Protein AF-A0A1G8QZU1-F1 (afdb_monomer_lite)

Structure (mmCIF, N/CA/C/O backbone):
data_AF-A0A1G8QZU1-F1
#
_entry.id   AF-A0A1G8QZU1-F1
#
loop_
_atom_site.group_PDB
_atom_site.id
_atom_site.type_symbol
_atom_site.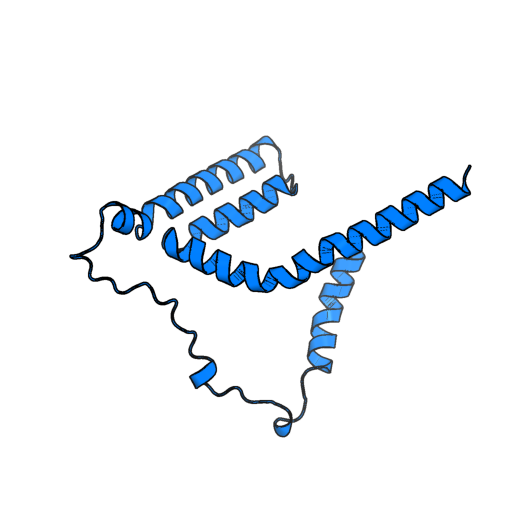label_atom_id
_atom_site.label_alt_id
_atom_site.label_comp_id
_atom_site.label_asym_id
_atom_site.label_entity_id
_atom_site.label_seq_id
_atom_site.pdbx_PDB_ins_code
_atom_site.Cartn_x
_atom_site.Cartn_y
_atom_site.Cartn_z
_atom_site.occupancy
_atom_site.B_iso_or_equiv
_atom_site.auth_seq_id
_atom_site.auth_comp_id
_atom_site.auth_asym_id
_atom_site.auth_atom_id
_atom_site.pdbx_PDB_model_num
ATOM 1 N N . MET A 1 1 ? 12.465 -16.310 -17.420 1.00 59.06 1 MET A N 1
ATOM 2 C CA . MET A 1 1 ? 12.220 -17.724 -17.061 1.00 59.06 1 MET A CA 1
ATOM 3 C C . MET A 1 1 ? 11.811 -17.853 -15.586 1.00 59.06 1 MET A C 1
ATOM 5 O O . MET A 1 1 ? 12.474 -18.550 -14.844 1.00 59.06 1 MET A O 1
ATOM 9 N N . ASN A 1 2 ? 10.710 -17.202 -15.175 1.00 79.62 2 ASN A N 1
ATOM 10 C CA . ASN A 1 2 ? 10.108 -17.331 -13.827 1.00 79.62 2 ASN A CA 1
ATOM 11 C C . ASN A 1 2 ? 8.608 -17.688 -13.891 1.00 79.62 2 ASN A C 1
ATOM 13 O O . ASN A 1 2 ? 8.033 -18.160 -12.918 1.00 79.62 2 ASN A O 1
ATOM 17 N N . ILE A 1 3 ? 7.980 -17.509 -15.059 1.00 90.69 3 ILE A N 1
ATOM 18 C CA . ILE A 1 3 ? 6.552 -17.769 -15.293 1.00 90.69 3 ILE A CA 1
ATOM 19 C C . ILE A 1 3 ? 6.203 -19.248 -15.118 1.00 90.69 3 ILE A C 1
ATOM 21 O O . ILE A 1 3 ? 5.158 -19.554 -14.561 1.00 90.69 3 ILE A O 1
ATOM 25 N N . LEU A 1 4 ? 7.095 -20.167 -15.508 1.00 93.19 4 LEU A N 1
ATOM 26 C CA . LEU A 1 4 ? 6.883 -21.600 -15.292 1.00 93.19 4 LEU A CA 1
ATOM 27 C C . LEU A 1 4 ? 6.707 -21.921 -13.801 1.00 93.19 4 LEU A C 1
ATOM 29 O O . LEU A 1 4 ? 5.802 -22.661 -13.437 1.00 93.19 4 LEU A O 1
ATOM 33 N N . LEU A 1 5 ? 7.528 -21.317 -12.937 1.00 90.00 5 LEU A N 1
ATOM 34 C CA . LEU A 1 5 ? 7.459 -21.518 -11.491 1.00 90.00 5 LEU A CA 1
ATOM 35 C C . LEU A 1 5 ? 6.157 -20.943 -10.917 1.00 90.00 5 LEU A C 1
ATOM 37 O O . LEU A 1 5 ? 5.495 -21.608 -10.124 1.00 90.00 5 LEU A O 1
ATOM 41 N N . VAL A 1 6 ? 5.745 -19.758 -11.382 1.00 91.50 6 VAL A N 1
ATOM 42 C CA . VAL A 1 6 ? 4.456 -19.152 -11.010 1.00 91.50 6 VAL A CA 1
ATOM 43 C C . VAL A 1 6 ? 3.290 -20.058 -11.405 1.00 91.50 6 VAL A C 1
ATOM 45 O O . VAL A 1 6 ? 2.427 -20.321 -10.575 1.00 91.50 6 VAL A O 1
ATOM 48 N N . VAL A 1 7 ? 3.278 -20.581 -12.634 1.00 94.56 7 VAL A N 1
ATOM 49 C CA . VAL A 1 7 ? 2.214 -21.470 -13.128 1.00 94.56 7 VAL A CA 1
ATOM 50 C C . VAL A 1 7 ? 2.176 -22.778 -12.340 1.00 94.56 7 VAL A C 1
ATOM 52 O O . VAL A 1 7 ? 1.101 -23.227 -11.950 1.00 94.56 7 VAL A O 1
ATOM 55 N N . VAL A 1 8 ? 3.337 -23.371 -12.051 1.00 94.94 8 VAL A N 1
ATOM 56 C CA . VAL A 1 8 ? 3.428 -24.592 -11.242 1.00 94.94 8 VAL A CA 1
ATOM 57 C C . VAL A 1 8 ? 2.863 -24.357 -9.843 1.00 94.94 8 VAL A C 1
ATOM 59 O O . VAL A 1 8 ? 2.026 -25.141 -9.401 1.00 94.94 8 VAL A O 1
ATOM 62 N N . ILE A 1 9 ? 3.253 -23.279 -9.155 1.00 92.81 9 ILE A N 1
ATOM 63 C CA . ILE A 1 9 ? 2.703 -22.950 -7.830 1.00 92.81 9 ILE A CA 1
ATOM 64 C C . ILE A 1 9 ? 1.200 -22.683 -7.922 1.00 92.81 9 ILE A C 1
ATOM 66 O O . ILE A 1 9 ? 0.440 -23.242 -7.140 1.00 92.81 9 ILE A O 1
ATOM 70 N N . PHE A 1 10 ? 0.758 -21.886 -8.893 1.00 94.88 10 PHE A N 1
ATOM 71 C CA . PHE A 1 10 ? -0.650 -21.530 -9.060 1.00 94.88 10 PHE A CA 1
ATOM 72 C C . PHE A 1 10 ? -1.545 -22.761 -9.243 1.00 94.88 10 PHE A C 1
ATOM 74 O O . PHE A 1 10 ? -2.621 -22.837 -8.657 1.00 94.88 10 PHE A O 1
ATOM 81 N N . ILE A 1 11 ? -1.080 -23.749 -10.013 1.00 94.19 11 ILE A N 1
ATOM 82 C CA . ILE A 1 11 ? -1.810 -25.000 -10.217 1.00 94.19 11 ILE A CA 1
ATOM 83 C C . ILE A 1 11 ? -1.709 -25.895 -8.981 1.00 94.19 11 ILE A C 1
ATOM 85 O O . ILE A 1 11 ? -2.721 -26.431 -8.557 1.00 94.19 11 ILE A O 1
ATOM 89 N N . THR A 1 12 ? -0.526 -26.075 -8.389 1.00 93.69 12 THR A N 1
ATOM 90 C CA . THR A 1 12 ? -0.306 -27.069 -7.317 1.00 93.69 12 THR A CA 1
ATOM 91 C C . THR A 1 12 ? -0.840 -26.644 -5.950 1.00 93.69 12 THR A C 1
ATOM 93 O O . THR A 1 12 ? -1.364 -27.484 -5.214 1.00 93.69 12 THR A O 1
ATOM 96 N N . LEU A 1 13 ? -0.760 -25.357 -5.612 1.00 93.31 13 LEU A N 1
ATOM 97 C CA . LEU A 1 13 ? -1.169 -24.807 -4.320 1.00 93.31 13 LEU A CA 1
ATOM 98 C C . LEU A 1 13 ? -2.619 -25.154 -3.920 1.00 93.31 13 LEU A C 1
ATOM 100 O O . LEU A 1 13 ? -2.797 -25.647 -2.803 1.00 93.31 13 LEU A O 1
ATOM 104 N N . PRO A 1 14 ? -3.652 -24.996 -4.778 1.00 91.56 14 PRO A N 1
ATOM 105 C CA . PRO A 1 14 ? -5.020 -25.362 -4.406 1.00 91.56 14 PRO A CA 1
ATOM 106 C C . PRO A 1 14 ? -5.182 -26.865 -4.133 1.00 91.56 14 PRO A C 1
ATOM 108 O O . PRO A 1 14 ? -5.928 -27.246 -3.229 1.00 91.56 14 PRO A O 1
ATOM 111 N N . PHE A 1 15 ? -4.466 -27.738 -4.854 1.00 92.62 15 PHE A N 1
ATOM 112 C CA . PHE A 1 15 ? -4.515 -29.180 -4.589 1.00 92.62 15 PHE A CA 1
ATOM 113 C C . PHE A 1 15 ? -3.855 -29.531 -3.258 1.00 92.62 15 PHE A C 1
ATOM 115 O O . PHE A 1 15 ? -4.405 -30.327 -2.500 1.00 92.62 15 PHE A O 1
ATOM 122 N N . ILE A 1 16 ? -2.720 -28.907 -2.939 1.00 89.88 16 ILE A N 1
ATOM 123 C CA . ILE A 1 16 ? -2.042 -29.096 -1.652 1.00 89.88 16 ILE A CA 1
ATOM 124 C C . ILE A 1 16 ? -2.931 -28.596 -0.505 1.00 89.88 16 ILE A C 1
ATOM 126 O O . ILE A 1 16 ? -3.149 -29.332 0.455 1.00 89.88 16 ILE A O 1
ATOM 130 N N . MET A 1 17 ? -3.527 -27.404 -0.625 1.00 87.06 17 MET A N 1
ATOM 131 C CA . MET A 1 17 ? -4.488 -26.882 0.359 1.00 87.06 17 MET A CA 1
ATOM 132 C C . MET A 1 17 ? -5.679 -27.828 0.555 1.00 87.06 17 MET A C 1
ATOM 134 O O . MET A 1 17 ? -6.088 -28.077 1.688 1.00 87.06 17 MET A O 1
ATOM 138 N N . LYS A 1 18 ? -6.195 -28.431 -0.523 1.00 85.44 18 LYS A N 1
ATOM 139 C CA . LYS A 1 18 ? -7.258 -29.444 -0.446 1.00 85.44 18 LYS A CA 1
ATOM 140 C C . LYS A 1 18 ? -6.809 -30.730 0.257 1.00 85.44 18 LYS A C 1
ATOM 142 O O . LYS A 1 18 ? -7.619 -31.350 0.940 1.00 85.44 18 LYS A O 1
ATOM 147 N N . LEU A 1 19 ? -5.555 -31.148 0.089 1.00 86.69 19 LEU A N 1
ATOM 148 C CA . LEU A 1 19 ? -5.004 -32.328 0.767 1.00 86.69 19 LEU A CA 1
ATOM 149 C C . LEU A 1 19 ? -4.784 -32.086 2.266 1.00 86.69 19 LEU A C 1
ATOM 151 O O . LEU A 1 19 ? -4.998 -33.006 3.053 1.00 86.69 19 LEU A O 1
ATOM 155 N N . ILE A 1 20 ? -4.397 -30.865 2.648 1.00 84.25 20 ILE A N 1
ATOM 156 C CA . ILE A 1 20 ? -4.199 -30.450 4.046 1.00 84.25 20 ILE A CA 1
ATOM 157 C C . ILE A 1 20 ? -5.542 -30.206 4.755 1.00 84.25 20 ILE A C 1
ATOM 159 O O . ILE A 1 20 ? -5.624 -30.352 5.973 1.00 84.25 20 ILE A O 1
ATOM 163 N N . HIS A 1 21 ? -6.613 -29.881 4.019 1.00 80.12 21 HIS A N 1
ATOM 164 C CA . HIS A 1 21 ? -7.934 -29.658 4.603 1.00 80.12 21 HIS A CA 1
ATOM 165 C C . HIS A 1 21 ? -8.439 -30.912 5.357 1.00 80.12 21 HIS A C 1
ATOM 167 O O . HIS A 1 21 ? -8.638 -31.966 4.736 1.00 80.12 21 HIS A O 1
ATOM 173 N N . PRO A 1 22 ? -8.723 -30.819 6.673 1.00 75.56 22 PRO A N 1
ATOM 174 C CA . PRO A 1 22 ? -9.181 -31.953 7.469 1.00 75.56 22 PRO A CA 1
ATOM 175 C C . PRO A 1 22 ? -10.471 -32.552 6.896 1.00 75.56 22 PRO A C 1
ATOM 177 O O . PRO A 1 22 ? -11.498 -31.881 6.769 1.00 75.56 22 PRO A O 1
ATOM 180 N N . LYS A 1 23 ? -10.431 -33.837 6.523 1.00 70.81 23 LYS A N 1
ATOM 181 C CA . LYS A 1 23 ? -11.578 -34.529 5.903 1.00 70.81 23 LYS A CA 1
ATOM 182 C C . LYS A 1 23 ? -12.699 -34.820 6.903 1.00 70.81 23 LYS A C 1
ATOM 184 O O . LYS A 1 23 ? -13.857 -34.931 6.507 1.00 70.81 23 LYS A O 1
ATOM 189 N N . LYS A 1 24 ? -12.372 -34.934 8.194 1.00 73.00 24 LYS A N 1
ATOM 190 C CA . LYS A 1 24 ? -13.328 -35.267 9.255 1.00 73.00 24 LYS A CA 1
ATOM 191 C C . LYS A 1 24 ? -13.839 -33.998 9.949 1.00 73.00 24 LYS A C 1
ATOM 193 O O . LYS A 1 24 ? -13.020 -33.160 10.320 1.00 73.00 24 LYS A O 1
ATOM 198 N N . PRO A 1 25 ? -15.161 -33.847 10.150 1.00 63.25 25 PRO A N 1
ATOM 199 C CA . PRO A 1 25 ? -15.730 -32.700 10.859 1.00 63.25 25 PRO A CA 1
ATOM 200 C C . PRO A 1 25 ? -15.216 -32.560 12.298 1.00 63.25 25 PRO A C 1
ATOM 202 O O . PRO A 1 25 ? -15.054 -31.444 12.764 1.00 63.25 25 PRO A O 1
ATOM 205 N N . GLU A 1 26 ? -14.865 -33.666 12.954 1.00 65.00 26 GLU A N 1
ATOM 206 C CA . GLU A 1 26 ? -14.320 -33.706 14.324 1.00 65.00 26 GLU A CA 1
ATOM 207 C C . GLU A 1 26 ? -12.925 -33.074 14.463 1.00 65.00 26 GLU A C 1
ATOM 209 O O . GLU A 1 26 ? -12.525 -32.674 15.549 1.00 65.00 26 GLU A O 1
ATOM 214 N N . GLN A 1 27 ? -12.174 -32.972 13.361 1.00 62.16 27 GLN A N 1
ATOM 215 C CA . GLN A 1 27 ? -10.863 -32.313 13.315 1.00 62.16 27 GLN A CA 1
ATOM 216 C C . GLN A 1 27 ? -10.972 -30.840 12.905 1.00 62.16 27 GLN A C 1
ATOM 218 O O . GLN A 1 27 ? -9.962 -30.142 12.816 1.00 62.16 27 GLN A O 1
ATOM 223 N N . ARG A 1 28 ? -12.189 -30.364 12.612 1.00 64.81 28 ARG A N 1
ATOM 224 C CA . ARG A 1 28 ? -12.435 -28.953 12.339 1.00 64.81 28 ARG A CA 1
ATOM 225 C C . ARG A 1 28 ? -12.647 -28.266 13.677 1.00 64.81 28 ARG A C 1
ATOM 227 O O . ARG A 1 28 ? -13.681 -28.442 14.313 1.00 64.81 28 ARG A O 1
ATOM 234 N N . ILE A 1 29 ? -11.666 -27.470 14.083 1.00 68.56 29 ILE A N 1
ATOM 235 C CA . ILE A 1 29 ? -11.850 -26.513 15.169 1.00 68.56 29 ILE A CA 1
ATOM 236 C C . ILE A 1 29 ? -12.851 -25.481 14.647 1.00 68.56 29 ILE A C 1
ATOM 238 O O . ILE A 1 29 ? -12.510 -24.646 13.808 1.00 68.56 29 ILE A O 1
ATOM 242 N N . GLN A 1 30 ? -14.111 -25.601 15.063 1.00 65.38 30 GLN A N 1
ATOM 243 C CA . GLN A 1 30 ? -15.111 -24.579 14.785 1.00 65.38 30 GLN A CA 1
ATOM 244 C C . GLN A 1 30 ? -14.771 -23.384 15.664 1.00 65.38 30 GLN A C 1
ATOM 246 O O . GLN A 1 30 ? -14.811 -23.473 16.889 1.00 65.38 30 GLN A O 1
ATOM 251 N N . VAL A 1 31 ? -14.354 -22.296 15.025 1.00 68.94 31 VAL A N 1
ATOM 252 C CA . VAL A 1 31 ? -14.160 -21.025 15.715 1.00 68.94 31 VAL A CA 1
ATOM 253 C C . VAL A 1 31 ? -15.538 -20.551 16.155 1.00 68.94 31 VAL A C 1
ATOM 255 O O . VAL A 1 31 ? -16.460 -20.515 15.337 1.00 68.94 31 VAL A O 1
ATOM 258 N N . ASP A 1 32 ? -15.674 -20.229 17.440 1.00 75.75 32 ASP A N 1
ATOM 259 C CA . ASP A 1 32 ? -16.889 -19.628 17.977 1.00 75.75 32 ASP A CA 1
ATOM 260 C C . ASP A 1 32 ? -17.244 -18.391 17.127 1.00 75.75 32 ASP A C 1
ATOM 262 O O . ASP A 1 32 ? -16.392 -17.506 16.972 1.00 75.75 32 ASP A O 1
ATOM 266 N N . PRO A 1 33 ? -18.454 -18.313 16.542 1.00 69.81 33 PRO A N 1
ATOM 267 C CA . PRO A 1 33 ? -18.897 -17.152 15.775 1.00 69.81 33 PRO A CA 1
ATOM 268 C C . PRO A 1 33 ? -18.716 -15.826 16.519 1.00 69.81 33 PRO A C 1
ATOM 270 O O . PRO A 1 33 ? -18.567 -14.785 15.882 1.00 69.81 33 PRO A O 1
ATOM 273 N N . GLU A 1 34 ? -18.691 -15.841 17.853 1.00 72.00 34 GLU A N 1
ATOM 274 C CA . GLU A 1 34 ? -18.438 -14.647 18.656 1.00 72.00 34 GLU A CA 1
ATOM 275 C C . GLU A 1 34 ? -16.992 -14.141 18.576 1.00 72.00 34 GLU A C 1
ATOM 277 O O . GLU A 1 34 ? -16.787 -12.932 18.613 1.00 72.00 34 GLU A O 1
ATOM 282 N N . LEU A 1 35 ? -16.003 -15.019 18.370 1.00 66.38 35 LEU A N 1
ATOM 283 C CA . LEU A 1 35 ? -14.602 -14.642 18.109 1.00 66.38 35 LEU A CA 1
ATOM 284 C C . LEU A 1 35 ? -14.388 -14.126 16.675 1.00 66.38 35 LEU A C 1
ATOM 286 O O . LEU A 1 35 ? -13.379 -13.483 16.392 1.00 66.38 35 LEU A O 1
ATOM 290 N N . LEU A 1 36 ? -15.327 -14.430 15.772 1.00 62.84 36 LEU A N 1
ATOM 291 C CA . LEU A 1 36 ? -15.355 -13.970 14.379 1.00 62.84 36 LEU A CA 1
ATOM 292 C C . LEU A 1 36 ? -16.157 -12.682 14.188 1.00 62.84 36 LEU A C 1
ATOM 294 O O . LEU A 1 36 ? -16.167 -12.143 13.080 1.00 62.84 36 LEU A O 1
ATOM 298 N N . LYS A 1 37 ? -16.815 -12.169 15.238 1.00 61.53 37 LYS A N 1
ATOM 299 C CA . LYS A 1 37 ? -17.244 -10.773 15.253 1.00 61.53 37 LYS A CA 1
ATOM 300 C C . LYS A 1 37 ? -15.957 -9.968 15.175 1.00 61.53 37 LYS A C 1
ATOM 302 O O . LYS A 1 37 ? -15.260 -9.810 16.175 1.00 61.53 37 LYS A O 1
ATOM 307 N N . GLU A 1 38 ? -15.598 -9.540 13.964 1.00 58.00 38 GLU A N 1
ATOM 308 C CA . GLU A 1 38 ? -14.553 -8.548 13.785 1.00 58.00 38 GLU A CA 1
ATOM 309 C C . GLU A 1 38 ? -14.839 -7.467 14.815 1.00 58.00 38 GLU A C 1
ATOM 311 O O . GLU A 1 38 ? -15.965 -6.969 14.883 1.00 58.00 38 GLU A O 1
ATOM 316 N N . THR A 1 39 ? -13.855 -7.159 15.662 1.00 52.41 39 THR A N 1
ATOM 317 C CA . THR A 1 39 ? -13.844 -5.896 16.382 1.00 52.41 39 THR A CA 1
ATOM 318 C C . THR A 1 39 ? -14.036 -4.861 15.296 1.00 52.41 39 THR A C 1
ATOM 320 O O . THR A 1 39 ? -13.077 -4.554 14.581 1.00 52.41 39 THR A O 1
ATOM 323 N N . THR A 1 40 ? -15.286 -4.423 15.100 1.00 49.06 40 THR A N 1
ATOM 324 C CA . THR A 1 40 ? -15.647 -3.307 14.244 1.00 49.06 40 THR A CA 1
ATOM 325 C C . THR A 1 40 ? -14.583 -2.298 14.561 1.00 49.06 40 THR A C 1
ATOM 327 O O . THR A 1 40 ? -14.414 -1.996 15.748 1.00 49.06 40 THR A O 1
ATOM 330 N N . VAL A 1 41 ? -13.763 -1.939 13.564 1.00 49.47 41 VAL A N 1
ATOM 331 C CA . VAL A 1 41 ? -12.724 -0.925 13.739 1.00 49.47 41 VAL A CA 1
ATOM 332 C C . VAL A 1 41 ? -13.423 0.159 14.522 1.00 49.47 41 VAL A C 1
ATOM 334 O O . VAL A 1 41 ? -14.420 0.684 14.027 1.00 49.47 41 VAL A O 1
ATOM 337 N N . GLN A 1 42 ? -13.037 0.326 15.792 1.00 50.03 42 GLN A N 1
ATOM 338 C CA . GLN A 1 42 ? -13.717 1.252 16.674 1.00 50.03 42 GLN A CA 1
ATOM 339 C C . GLN A 1 42 ? -13.380 2.598 16.062 1.00 50.03 42 GLN A C 1
ATOM 341 O O . GLN A 1 42 ? -12.297 3.142 16.261 1.00 50.03 42 GLN A O 1
ATOM 346 N N . VAL A 1 43 ? -14.249 3.059 15.169 1.00 53.31 43 VAL A N 1
ATOM 347 C CA . VAL A 1 43 ? -14.260 4.427 14.713 1.00 53.31 43 VAL A CA 1
ATOM 348 C C . VAL A 1 43 ? -14.602 5.143 15.993 1.00 53.31 43 VAL A C 1
ATOM 350 O O . VAL A 1 43 ? -15.745 5.052 16.423 1.00 53.31 43 VAL A O 1
ATOM 353 N N . ASP A 1 44 ? -13.589 5.719 16.647 1.00 53.75 44 ASP A N 1
ATOM 354 C CA . ASP A 1 44 ? -13.744 6.479 17.881 1.00 53.75 44 ASP A CA 1
ATOM 355 C C . ASP A 1 44 ? -15.069 7.240 17.801 1.00 53.75 44 ASP A C 1
ATOM 357 O O . ASP A 1 44 ? -15.200 8.173 16.999 1.00 53.75 44 ASP A O 1
ATOM 361 N N . GLU A 1 45 ? -16.075 6.845 18.577 1.00 54.00 45 GLU A N 1
ATOM 362 C CA . GLU A 1 45 ? -17.379 7.509 18.590 1.00 54.00 45 GLU A CA 1
ATOM 363 C C . GLU A 1 45 ? -17.279 8.811 19.394 1.00 54.00 45 GLU A C 1
ATOM 365 O O . GLU A 1 45 ? -18.139 9.136 20.207 1.00 54.00 45 GLU A O 1
ATOM 370 N N . THR A 1 46 ? -16.193 9.573 19.215 1.00 59.69 46 THR A N 1
ATOM 371 C CA . THR A 1 46 ? -16.075 10.900 19.804 1.00 59.69 46 THR A CA 1
ATOM 372 C C . THR A 1 46 ? -17.240 11.723 19.251 1.00 59.69 46 THR A C 1
ATOM 374 O O . THR A 1 46 ? -17.327 11.894 18.028 1.00 59.69 46 THR A O 1
ATOM 377 N N . PRO A 1 47 ? -18.158 12.206 20.108 1.00 58.28 47 PRO A N 1
ATOM 378 C CA . PRO A 1 47 ? -19.338 12.907 19.642 1.00 58.28 47 PRO A CA 1
ATOM 379 C C . PRO A 1 47 ? -18.910 14.092 18.777 1.00 58.28 47 PRO A C 1
ATOM 381 O O . PRO A 1 47 ? -18.022 14.859 19.157 1.00 58.28 47 PRO A O 1
ATOM 384 N N . SER A 1 48 ? -19.562 14.272 17.623 1.00 59.78 48 SER A N 1
ATOM 385 C CA . SER A 1 48 ? -19.198 15.296 16.628 1.00 59.78 48 SER A CA 1
ATOM 386 C C . SER A 1 48 ? -19.106 16.722 17.196 1.00 59.78 48 SER A C 1
ATOM 388 O O . SER A 1 48 ? -18.497 17.598 16.577 1.00 59.78 48 SER A O 1
ATOM 390 N N . ASN A 1 49 ? -19.711 16.956 18.362 1.00 59.28 49 ASN A N 1
ATOM 391 C CA . ASN A 1 49 ? -19.757 18.238 19.052 1.00 59.28 49 ASN A CA 1
ATOM 392 C C . ASN A 1 49 ? -18.472 18.583 19.839 1.00 59.28 49 ASN A C 1
ATOM 394 O O . ASN A 1 49 ? -18.373 19.687 20.360 1.00 59.28 49 ASN A O 1
ATOM 398 N N . GLN A 1 50 ? -17.499 17.666 19.931 1.00 62.50 50 GLN A N 1
ATOM 399 C CA . GLN A 1 50 ? -16.225 17.868 20.648 1.00 62.50 50 GLN A CA 1
ATOM 400 C C . GLN A 1 50 ? -14.977 17.713 19.758 1.00 62.50 50 GLN A C 1
ATOM 402 O O . GLN A 1 50 ? -13.856 17.801 20.249 1.00 62.50 50 GLN A O 1
ATOM 407 N N . LEU A 1 51 ? -15.146 17.488 18.451 1.00 66.81 51 LEU A N 1
ATOM 408 C CA . LEU A 1 51 ? -14.020 17.276 17.536 1.00 66.81 51 LEU A CA 1
ATOM 409 C C . LEU A 1 51 ? -13.308 18.596 17.213 1.00 66.81 51 LEU A C 1
ATOM 411 O O . LEU A 1 51 ? -13.936 19.550 16.735 1.00 66.81 51 LEU A O 1
ATOM 415 N N . SER A 1 52 ? -11.986 18.609 17.397 1.00 79.19 52 SER A N 1
ATOM 416 C CA . SER A 1 52 ? -11.104 19.661 16.887 1.00 79.19 52 SER A CA 1
ATOM 417 C C . SER A 1 52 ? -11.253 19.790 15.360 1.00 79.19 52 SER A C 1
ATOM 419 O O . SER A 1 52 ? -11.550 18.792 14.693 1.00 79.19 52 SER A O 1
ATOM 421 N N . PRO A 1 53 ? -11.041 20.978 14.758 1.00 75.31 53 PRO A N 1
ATOM 422 C CA . PRO A 1 53 ? -11.049 21.138 13.301 1.00 75.31 53 PRO A CA 1
ATOM 423 C C . PRO A 1 53 ? -10.160 20.122 12.565 1.00 75.31 53 PRO A C 1
ATOM 425 O O . PRO A 1 53 ? -10.561 19.620 11.516 1.00 75.31 53 PRO A O 1
ATOM 428 N N . ASN A 1 54 ? -9.014 19.757 13.150 1.00 78.38 54 ASN A N 1
ATOM 429 C CA . ASN A 1 54 ? -8.120 18.734 12.598 1.00 78.38 54 ASN A CA 1
ATOM 430 C C . ASN A 1 54 ? -8.759 17.338 12.612 1.00 78.38 54 ASN A C 1
ATOM 432 O O . ASN A 1 54 ? -8.714 16.634 11.610 1.00 78.38 54 ASN A O 1
ATOM 436 N N . ASP A 1 55 ? -9.449 16.965 13.691 1.00 78.75 55 ASP A N 1
ATOM 437 C CA . ASP A 1 55 ? -10.097 15.651 13.773 1.00 78.75 55 ASP A CA 1
ATOM 438 C C . ASP A 1 55 ? -11.260 15.508 12.787 1.00 78.75 55 ASP A C 1
ATOM 440 O O . ASP A 1 55 ? -11.536 14.414 12.292 1.00 78.75 55 ASP A O 1
ATOM 444 N N . LYS A 1 56 ? -11.957 16.611 12.483 1.00 77.38 56 LYS A N 1
ATOM 445 C CA . LYS A 1 56 ? -13.008 16.628 11.453 1.00 77.38 56 LYS A CA 1
ATOM 446 C C . LYS A 1 56 ? -12.423 16.418 10.060 1.00 77.38 56 LYS A C 1
ATOM 448 O O . LYS A 1 56 ? -13.031 15.733 9.240 1.00 77.38 56 LYS A O 1
ATOM 453 N N . LEU A 1 57 ? -11.252 16.995 9.805 1.00 82.06 57 LEU A N 1
ATOM 454 C CA . LEU A 1 57 ? -10.542 16.845 8.544 1.00 82.06 57 LEU A CA 1
ATOM 455 C C . LEU A 1 57 ? -10.021 15.410 8.367 1.00 82.06 57 LEU A C 1
ATOM 457 O O . LEU A 1 57 ? -10.228 14.816 7.312 1.00 82.06 57 LEU A O 1
ATOM 461 N N . ASP A 1 58 ? -9.457 14.817 9.417 1.00 82.31 58 ASP A N 1
ATOM 462 C CA . ASP A 1 58 ? -8.921 13.451 9.390 1.00 82.31 58 ASP A CA 1
ATOM 463 C C . ASP A 1 58 ? -9.997 12.370 9.241 1.00 82.31 58 ASP A C 1
ATOM 465 O O . ASP A 1 58 ? -9.713 11.287 8.727 1.00 82.31 58 ASP A O 1
ATOM 469 N N . ARG A 1 59 ? -11.232 12.659 9.676 1.00 82.94 59 ARG A N 1
ATOM 470 C CA . ARG A 1 59 ? -12.422 11.810 9.478 1.00 82.94 59 ARG A CA 1
ATOM 471 C C . ARG A 1 59 ? -13.098 12.024 8.125 1.00 82.94 59 ARG A C 1
ATOM 473 O O . ARG A 1 59 ? -13.983 11.253 7.757 1.00 82.94 59 ARG A O 1
ATOM 480 N N . SER A 1 60 ? -12.709 13.055 7.381 1.00 87.12 60 SER A N 1
ATOM 481 C CA . SER A 1 60 ? -13.267 13.323 6.062 1.00 87.12 60 SER A CA 1
ATOM 482 C C . SER A 1 60 ? -12.698 12.363 5.021 1.00 87.12 60 SER A C 1
ATOM 484 O O . SER A 1 60 ? -11.488 12.150 4.928 1.00 87.12 60 SER A O 1
ATOM 486 N N . ARG A 1 61 ? -13.577 11.862 4.149 1.00 90.88 61 ARG A N 1
ATOM 487 C CA . ARG A 1 61 ? -13.174 11.096 2.962 1.00 90.88 61 ARG A CA 1
ATOM 488 C C . ARG A 1 61 ? -12.495 11.953 1.898 1.00 90.88 61 ARG A C 1
ATOM 490 O O . ARG A 1 61 ? -11.831 11.418 1.016 1.00 90.88 61 ARG A O 1
ATOM 497 N N . GLY A 1 62 ? -12.639 13.277 1.978 1.00 91.50 62 GLY A N 1
ATOM 498 C CA . GLY A 1 62 ? -12.170 14.202 0.950 1.00 91.50 62 GLY A CA 1
ATOM 499 C C . GLY A 1 62 ? -10.673 14.089 0.672 1.00 91.50 62 GLY A C 1
ATOM 500 O O . GLY A 1 62 ? -10.285 13.983 -0.486 1.00 91.50 62 GLY A O 1
ATOM 501 N N . ILE A 1 63 ? -9.836 14.048 1.715 1.00 91.25 63 ILE A N 1
ATOM 502 C CA . ILE A 1 63 ? -8.373 13.988 1.553 1.00 91.25 63 ILE A CA 1
ATOM 503 C C . ILE A 1 63 ? -7.960 12.708 0.832 1.00 91.25 63 ILE A C 1
ATOM 505 O O . ILE A 1 63 ? -7.215 12.750 -0.146 1.00 91.25 63 ILE A O 1
ATOM 509 N N . VAL A 1 64 ? -8.454 11.571 1.317 1.00 94.38 64 VAL A N 1
ATOM 510 C CA . VAL A 1 64 ? -8.059 10.257 0.807 1.00 94.38 64 VAL A CA 1
ATOM 511 C C . VAL A 1 64 ? -8.566 10.056 -0.619 1.00 94.38 64 VAL A C 1
ATOM 513 O O . VAL A 1 64 ? -7.819 9.606 -1.483 1.00 94.38 64 VAL A O 1
ATOM 516 N N . LEU A 1 65 ? -9.798 10.493 -0.897 1.00 95.50 65 LEU A N 1
ATOM 517 C CA . LEU A 1 65 ? -10.386 10.436 -2.230 1.00 95.50 65 LEU A CA 1
ATOM 518 C C . LEU A 1 65 ? -9.634 11.328 -3.224 1.00 95.50 65 LEU A C 1
ATOM 520 O O . LEU A 1 65 ? -9.317 10.871 -4.318 1.00 95.50 65 LEU A O 1
ATOM 524 N N . LEU A 1 66 ? -9.320 12.575 -2.857 1.00 96.12 66 LEU A N 1
ATOM 525 C CA . LEU A 1 66 ? -8.556 13.483 -3.718 1.00 96.12 66 LEU A CA 1
ATOM 526 C C . LEU A 1 66 ? -7.157 12.932 -4.003 1.00 96.12 66 LEU A C 1
ATOM 528 O O . LEU A 1 66 ? -6.737 12.905 -5.158 1.00 96.12 66 LEU A O 1
ATOM 532 N N . GLY A 1 67 ? -6.461 12.435 -2.977 1.00 95.88 67 GLY A N 1
ATOM 533 C CA . GLY A 1 67 ? -5.161 11.784 -3.139 1.00 95.88 67 GLY A CA 1
ATOM 534 C C . GLY A 1 67 ? -5.236 10.557 -4.052 1.00 95.88 67 GLY A C 1
ATOM 535 O O . GLY A 1 67 ? -4.417 10.411 -4.957 1.00 95.88 67 GLY A O 1
ATOM 536 N N . GLY A 1 68 ? -6.255 9.714 -3.871 1.00 96.94 68 GLY A N 1
ATOM 537 C CA . GLY A 1 68 ? -6.509 8.550 -4.717 1.00 96.94 68 GLY A CA 1
ATOM 538 C C . GLY A 1 68 ? -6.814 8.921 -6.171 1.00 96.94 68 GLY A C 1
ATOM 539 O O . GLY A 1 68 ? -6.280 8.299 -7.083 1.00 96.94 68 GLY A O 1
ATOM 540 N N . LEU A 1 69 ? -7.612 9.964 -6.416 1.00 97.69 69 LEU A N 1
ATOM 541 C CA . LEU A 1 69 ? -7.910 10.448 -7.769 1.00 97.69 69 LEU A CA 1
ATOM 542 C C . LEU A 1 69 ? -6.668 11.012 -8.465 1.00 97.69 69 LEU A C 1
ATOM 544 O O . LEU A 1 69 ? -6.436 10.702 -9.634 1.00 97.69 69 LEU A O 1
ATOM 548 N N . PHE A 1 70 ? -5.837 11.784 -7.758 1.00 97.69 70 PHE A N 1
ATOM 549 C CA . PHE A 1 70 ? -4.557 12.245 -8.301 1.00 97.69 70 PHE A CA 1
ATOM 550 C C . PHE A 1 70 ? -3.606 11.085 -8.592 1.00 97.69 70 PHE A C 1
ATOM 552 O O . PHE A 1 70 ? -2.955 11.078 -9.638 1.00 97.69 70 PHE A O 1
ATOM 559 N N . GLY A 1 71 ? -3.564 10.081 -7.715 1.00 96.69 71 GLY A N 1
ATOM 560 C CA . GLY A 1 71 ? -2.807 8.857 -7.954 1.00 96.69 71 GLY A CA 1
ATOM 561 C C . GLY A 1 71 ? -3.287 8.117 -9.202 1.00 96.69 71 GLY A C 1
ATOM 562 O O . GLY A 1 71 ? -2.483 7.729 -10.049 1.00 96.69 71 GLY A O 1
ATOM 563 N N . LEU A 1 72 ? -4.603 8.004 -9.384 1.00 97.06 72 LEU A N 1
ATOM 564 C CA . LEU A 1 72 ? -5.195 7.347 -10.545 1.00 97.06 72 LEU A CA 1
ATOM 565 C C . LEU A 1 72 ? -4.895 8.106 -11.845 1.00 97.06 72 LEU A C 1
ATOM 567 O O . LEU A 1 72 ? -4.546 7.491 -12.852 1.00 97.06 72 LEU A O 1
ATOM 571 N N . PHE A 1 73 ? -4.965 9.440 -11.808 1.00 97.25 73 PHE A N 1
ATOM 572 C CA . PHE A 1 73 ? -4.586 10.299 -12.928 1.00 97.25 73 PHE A CA 1
ATOM 573 C C . PHE A 1 73 ? -3.110 10.125 -13.303 1.00 97.25 73 PHE A C 1
ATOM 575 O O . PHE A 1 73 ? -2.789 9.921 -14.474 1.00 97.25 73 PHE A O 1
ATOM 582 N N . TYR A 1 74 ? -2.214 10.147 -12.312 1.00 95.31 74 TYR A N 1
ATOM 583 C CA . TYR A 1 74 ? -0.787 9.923 -12.535 1.00 95.31 74 TYR A CA 1
ATOM 584 C C . TYR A 1 74 ? -0.520 8.544 -13.143 1.00 95.31 74 TYR A C 1
ATOM 586 O O . TYR A 1 74 ? 0.215 8.448 -14.123 1.00 95.31 74 TYR A O 1
ATOM 594 N N . LEU A 1 75 ? -1.139 7.486 -12.609 1.00 95.62 75 LEU A N 1
ATOM 595 C CA . LEU A 1 75 ? -0.998 6.125 -13.133 1.00 95.62 75 LEU A CA 1
ATOM 596 C C . LEU A 1 75 ? -1.488 6.026 -14.576 1.00 95.62 75 LEU A C 1
ATOM 598 O O . LEU A 1 75 ? -0.782 5.478 -15.419 1.00 95.62 75 LEU A O 1
ATOM 602 N N . GLY A 1 76 ? -2.652 6.605 -14.879 1.00 94.38 76 GLY A N 1
ATOM 603 C CA . GLY A 1 76 ? -3.174 6.671 -16.242 1.00 94.38 76 GLY A CA 1
ATOM 604 C C . GLY A 1 76 ? -2.185 7.341 -17.196 1.00 94.38 76 GLY A C 1
ATOM 605 O O . GLY A 1 76 ? -1.827 6.765 -18.222 1.00 94.38 76 GLY A O 1
ATOM 606 N N . ASN A 1 77 ? -1.670 8.516 -16.825 1.00 94.50 77 ASN A N 1
ATOM 607 C CA . ASN A 1 77 ? -0.681 9.227 -17.632 1.00 94.50 77 ASN A CA 1
ATOM 608 C C . ASN A 1 77 ? 0.636 8.444 -17.775 1.00 94.50 77 ASN A C 1
ATOM 610 O O . ASN A 1 77 ? 1.224 8.409 -18.855 1.00 94.50 77 ASN A O 1
ATOM 614 N N . HIS A 1 78 ? 1.091 7.785 -16.708 1.00 93.12 78 HIS A N 1
ATOM 615 C CA . HIS A 1 78 ? 2.304 6.972 -16.717 1.00 93.12 78 HIS A CA 1
ATOM 616 C C . HIS A 1 78 ? 2.199 5.819 -17.719 1.00 93.12 78 HIS A C 1
ATOM 618 O O . HIS A 1 78 ? 3.116 5.645 -18.520 1.00 93.12 78 HIS A O 1
ATOM 624 N N . PHE A 1 79 ? 1.078 5.092 -17.729 1.00 93.56 79 PHE A N 1
ATOM 625 C CA . PHE A 1 79 ? 0.860 3.980 -18.657 1.00 93.56 79 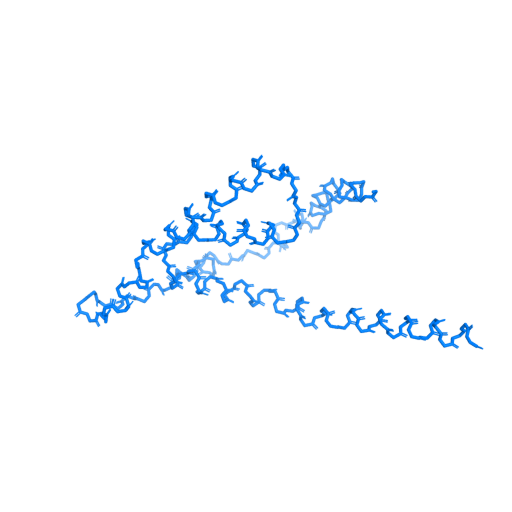PHE A CA 1
ATOM 626 C C . PHE A 1 79 ? 0.678 4.433 -20.110 1.00 93.56 79 PHE A C 1
ATOM 628 O O . PHE A 1 79 ? 1.093 3.721 -21.022 1.00 93.56 79 PHE A O 1
ATOM 635 N N . ILE A 1 80 ? 0.103 5.618 -20.340 1.00 93.69 80 ILE A N 1
ATOM 636 C CA . ILE A 1 80 ? -0.018 6.197 -21.688 1.00 93.69 80 ILE A CA 1
ATOM 637 C C . ILE A 1 80 ? 1.354 6.622 -22.230 1.00 93.69 80 ILE A C 1
ATOM 639 O O . ILE A 1 80 ? 1.661 6.362 -23.390 1.00 93.69 80 ILE A O 1
ATOM 643 N N . THR A 1 81 ? 2.176 7.278 -21.408 1.00 91.25 81 THR A N 1
ATOM 644 C CA . THR A 1 81 ? 3.449 7.874 -21.854 1.00 91.25 81 THR A CA 1
ATOM 645 C C . THR A 1 81 ? 4.609 6.884 -21.892 1.00 91.25 81 THR A C 1
ATOM 647 O O . THR A 1 81 ? 5.421 6.939 -22.810 1.00 91.25 81 THR A O 1
ATOM 650 N N . ASN A 1 82 ? 4.690 5.972 -20.922 1.00 87.31 82 ASN A N 1
ATOM 651 C CA . ASN A 1 82 ? 5.813 5.037 -20.773 1.00 87.31 82 ASN A CA 1
ATOM 652 C C . ASN A 1 82 ? 5.457 3.602 -21.201 1.00 87.31 82 ASN A C 1
ATOM 654 O O . ASN A 1 82 ? 6.333 2.741 -21.255 1.00 87.31 82 ASN A O 1
ATOM 658 N N . GLY A 1 83 ? 4.187 3.334 -21.526 1.00 85.50 83 GLY A N 1
ATOM 659 C CA . GLY A 1 83 ? 3.682 1.988 -21.793 1.00 85.50 83 GLY A CA 1
ATOM 660 C C . GLY A 1 83 ? 3.459 1.174 -20.514 1.00 85.50 83 GLY A C 1
ATOM 661 O O . GLY A 1 83 ? 3.455 1.701 -19.403 1.00 85.50 83 GLY A O 1
ATOM 662 N N . PHE A 1 84 ? 3.258 -0.142 -20.653 1.00 85.12 84 PHE A N 1
ATOM 663 C CA . PHE A 1 84 ? 3.021 -1.053 -19.522 1.00 85.12 84 PHE A CA 1
ATOM 664 C C . PHE A 1 84 ? 4.327 -1.444 -18.809 1.00 85.12 84 PHE A C 1
ATOM 666 O O . PHE A 1 84 ? 4.733 -2.607 -18.787 1.00 85.12 84 PHE A O 1
ATOM 673 N N . THR A 1 85 ? 5.016 -0.454 -18.243 1.00 85.38 85 THR A N 1
ATOM 674 C CA . THR A 1 85 ? 6.248 -0.640 -17.471 1.00 85.38 85 THR A CA 1
ATOM 675 C C . THR A 1 85 ? 5.925 -0.803 -15.990 1.00 85.38 85 THR A C 1
ATOM 677 O O . THR A 1 85 ? 5.683 0.173 -15.281 1.00 85.38 85 THR A O 1
ATOM 680 N N . LEU A 1 86 ? 5.914 -2.050 -15.511 1.00 90.12 86 LEU A N 1
ATOM 681 C CA . LEU A 1 86 ? 5.755 -2.351 -14.088 1.00 90.12 86 LEU A CA 1
ATOM 682 C C . LEU A 1 86 ? 7.123 -2.481 -13.433 1.00 90.12 86 LEU A C 1
ATOM 684 O O . LEU A 1 86 ? 7.724 -3.554 -13.430 1.00 90.12 86 LEU A O 1
ATOM 688 N N . ASP A 1 87 ? 7.580 -1.377 -12.860 1.00 91.88 87 ASP A N 1
ATOM 689 C CA . ASP A 1 87 ? 8.672 -1.382 -11.896 1.00 91.88 87 ASP A CA 1
ATOM 690 C C . ASP A 1 87 ? 8.119 -1.304 -10.465 1.00 91.88 87 ASP A C 1
ATOM 692 O O . ASP A 1 87 ? 6.946 -0.980 -10.243 1.00 91.88 87 ASP A O 1
ATOM 696 N N . LEU A 1 88 ? 8.967 -1.582 -9.479 1.00 91.69 88 LEU A N 1
ATOM 697 C CA . LEU A 1 88 ? 8.628 -1.545 -8.061 1.00 91.69 88 LEU A CA 1
ATOM 698 C C . LEU A 1 88 ? 7.999 -0.205 -7.658 1.00 91.69 88 LEU A C 1
ATOM 700 O O . LEU A 1 88 ? 7.049 -0.186 -6.883 1.00 91.69 88 LEU A O 1
ATOM 704 N N . ASN A 1 89 ? 8.471 0.906 -8.227 1.00 92.75 89 ASN A N 1
ATOM 705 C CA . ASN A 1 89 ? 7.914 2.235 -7.970 1.00 92.75 89 ASN A CA 1
ATOM 706 C C . ASN A 1 89 ? 6.465 2.358 -8.456 1.00 92.75 89 ASN A C 1
ATOM 708 O O . ASN A 1 89 ? 5.591 2.762 -7.688 1.00 92.75 89 ASN A O 1
ATOM 712 N N . THR A 1 90 ? 6.193 1.959 -9.702 1.00 93.94 90 THR A N 1
ATOM 713 C CA . THR A 1 90 ? 4.844 1.989 -10.284 1.00 93.94 90 THR A CA 1
ATOM 714 C C . THR A 1 90 ? 3.908 1.064 -9.512 1.00 93.94 90 THR A C 1
ATOM 716 O O . THR A 1 90 ? 2.785 1.446 -9.196 1.00 93.94 90 THR A O 1
ATOM 719 N N . VAL A 1 91 ? 4.377 -0.128 -9.135 1.00 95.06 91 VAL A N 1
ATOM 720 C CA . VAL A 1 91 ? 3.598 -1.094 -8.346 1.00 95.06 91 VAL A CA 1
ATOM 721 C C . VAL A 1 91 ? 3.303 -0.583 -6.935 1.00 95.06 91 VAL A C 1
ATOM 723 O O . VAL A 1 91 ? 2.152 -0.630 -6.502 1.00 95.06 91 VAL A O 1
ATOM 726 N N . ASN A 1 92 ? 4.290 -0.024 -6.236 1.00 94.88 92 ASN A N 1
ATOM 727 C CA . ASN A 1 92 ? 4.084 0.582 -4.918 1.00 94.88 92 ASN A CA 1
ATOM 728 C C . ASN A 1 92 ? 3.085 1.739 -4.988 1.00 94.88 92 ASN A C 1
ATOM 730 O O . ASN A 1 92 ? 2.210 1.865 -4.132 1.00 94.88 92 ASN A O 1
ATOM 734 N N . PHE A 1 93 ? 3.176 2.557 -6.035 1.00 96.38 93 PHE A N 1
ATOM 735 C CA . PHE A 1 93 ? 2.254 3.662 -6.240 1.00 96.38 93 PHE A CA 1
ATOM 736 C C . PHE A 1 93 ? 0.833 3.190 -6.591 1.00 96.38 93 PHE A C 1
ATOM 738 O O . PHE A 1 93 ? -0.140 3.794 -6.132 1.00 96.38 93 PHE A O 1
ATOM 745 N N . MET A 1 94 ? 0.686 2.077 -7.322 1.00 96.44 94 MET A N 1
ATOM 746 C CA . MET A 1 94 ? -0.609 1.412 -7.528 1.00 96.44 94 MET A CA 1
ATOM 747 C C . MET A 1 94 ? -1.227 0.961 -6.203 1.00 96.44 94 MET A C 1
ATOM 749 O O . MET A 1 94 ? -2.396 1.253 -5.959 1.00 96.44 94 MET A O 1
ATOM 753 N N . PHE A 1 95 ? -0.458 0.310 -5.324 1.00 95.88 95 PHE A N 1
ATOM 754 C CA . PHE A 1 95 ? -0.958 -0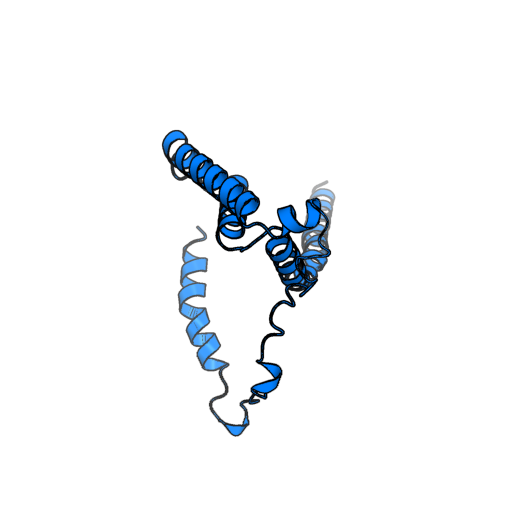.101 -4.008 1.00 95.88 95 PHE A CA 1
ATOM 755 C C . PHE A 1 95 ? -1.340 1.089 -3.127 1.00 95.88 95 PHE A C 1
ATOM 757 O O . PHE A 1 95 ? -2.394 1.056 -2.496 1.00 95.88 95 PHE A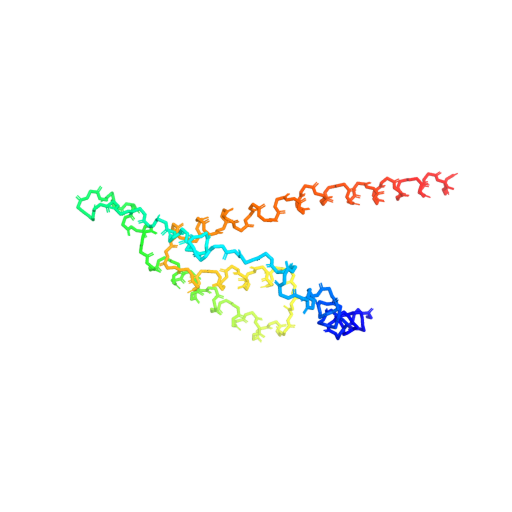 O 1
ATOM 764 N N . LEU A 1 96 ? -0.534 2.154 -3.121 1.00 95.56 96 LEU A N 1
ATOM 765 C CA . LEU A 1 96 ? -0.851 3.383 -2.394 1.00 95.56 96 LEU A CA 1
ATOM 766 C C . LEU A 1 96 ? -2.149 4.016 -2.910 1.00 95.56 96 LEU A C 1
ATOM 768 O O . LEU A 1 96 ? -3.034 4.335 -2.122 1.00 95.56 96 LEU A O 1
ATOM 772 N N . THR A 1 97 ? -2.284 4.156 -4.229 1.00 97.44 97 THR A N 1
ATOM 773 C CA . THR A 1 97 ? -3.488 4.711 -4.863 1.00 97.44 97 THR A CA 1
ATOM 774 C C . THR A 1 97 ? -4.719 3.869 -4.535 1.00 97.44 97 THR A C 1
ATOM 776 O O . THR A 1 97 ? -5.755 4.410 -4.154 1.00 97.44 97 THR A O 1
ATOM 779 N N . ALA A 1 98 ? -4.604 2.541 -4.628 1.00 96.75 98 ALA A N 1
ATOM 780 C CA . ALA A 1 98 ? -5.684 1.627 -4.280 1.00 96.75 98 ALA A CA 1
ATOM 781 C C . ALA A 1 98 ? -6.083 1.767 -2.806 1.00 96.75 98 ALA A C 1
ATOM 783 O O . ALA A 1 98 ? -7.268 1.910 -2.518 1.00 96.75 98 ALA A O 1
ATOM 784 N N . ALA A 1 99 ? -5.115 1.796 -1.883 1.00 94.88 99 ALA A N 1
ATOM 785 C CA . ALA A 1 99 ? -5.382 2.020 -0.466 1.00 94.88 99 ALA A CA 1
ATOM 786 C C . ALA A 1 99 ? -6.142 3.338 -0.257 1.00 94.88 99 ALA A C 1
ATOM 788 O O . ALA A 1 99 ? -7.204 3.343 0.359 1.00 94.88 99 ALA A O 1
ATOM 789 N N . LEU A 1 100 ? -5.674 4.440 -0.844 1.00 96.00 100 LEU A N 1
ATOM 790 C CA . LEU A 1 100 ? -6.341 5.735 -0.705 1.00 96.00 100 LEU A CA 1
ATOM 791 C C . LEU A 1 100 ? -7.809 5.713 -1.184 1.00 96.00 100 LEU A C 1
ATOM 793 O O . LEU A 1 100 ? -8.675 6.318 -0.559 1.00 96.00 100 LEU A O 1
ATOM 797 N N . LEU A 1 101 ? -8.109 4.995 -2.269 1.00 96.06 101 LEU A N 1
ATOM 798 C C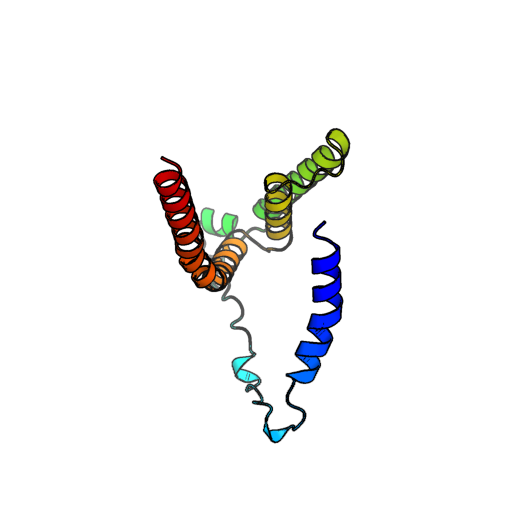A . LEU A 1 101 ? -9.472 4.885 -2.806 1.00 96.06 101 LEU A CA 1
ATOM 799 C C . LEU A 1 101 ? -10.380 3.948 -1.988 1.00 96.06 101 LEU A C 1
ATOM 801 O O . LEU A 1 101 ? -11.594 4.170 -1.920 1.00 96.06 101 LEU A O 1
ATOM 805 N N . LEU A 1 102 ? -9.799 2.901 -1.397 1.00 94.88 102 LEU A N 1
ATOM 806 C CA . LEU A 1 102 ? -10.506 1.871 -0.633 1.00 94.88 102 LEU A CA 1
ATOM 807 C C . LEU A 1 102 ? -10.862 2.325 0.789 1.00 94.88 102 LEU A C 1
ATOM 809 O O . LEU A 1 102 ? -11.912 1.938 1.295 1.00 94.88 102 LEU A O 1
ATOM 813 N N . TYR A 1 103 ? -10.018 3.137 1.428 1.00 92.94 103 TYR A N 1
ATOM 814 C CA . TYR A 1 103 ? -10.250 3.603 2.796 1.00 92.94 103 TYR A CA 1
ATOM 815 C C . TYR A 1 103 ? -11.210 4.802 2.864 1.00 92.94 103 TYR A C 1
ATOM 817 O O . TYR A 1 103 ? -11.286 5.634 1.955 1.00 92.94 103 TYR A O 1
ATOM 825 N N . GLY A 1 104 ? -11.971 4.892 3.961 1.00 88.62 104 GLY A N 1
ATOM 826 C CA . GLY A 1 104 ? -12.987 5.923 4.153 1.00 88.62 104 GLY A CA 1
ATOM 827 C C . GLY A 1 104 ? -12.426 7.270 4.595 1.00 88.62 104 GLY A C 1
ATOM 828 O O . GLY A 1 104 ? -12.993 8.298 4.242 1.00 88.62 104 GLY A O 1
ATOM 829 N N . ASN A 1 105 ? -11.328 7.292 5.349 1.00 92.12 105 ASN A N 1
ATOM 830 C CA . ASN A 1 105 ? -10.687 8.507 5.854 1.00 92.12 105 ASN A CA 1
ATOM 831 C C . ASN A 1 105 ? -9.220 8.236 6.258 1.00 92.12 105 ASN A C 1
ATOM 833 O O . ASN A 1 105 ? -8.747 7.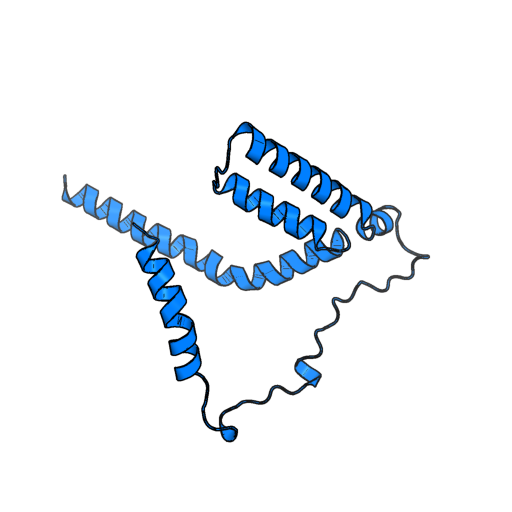098 6.195 1.00 92.12 105 ASN A O 1
ATOM 837 N N . VAL A 1 106 ? -8.477 9.284 6.630 1.00 90.25 106 VAL A N 1
ATOM 838 C CA . VAL A 1 106 ? -7.030 9.191 6.911 1.00 90.25 106 VAL A CA 1
ATOM 839 C C . VAL A 1 106 ? -6.759 8.336 8.153 1.00 90.25 106 VAL A C 1
ATOM 841 O O . VAL A 1 106 ? -5.807 7.554 8.169 1.00 90.25 106 VAL A O 1
ATOM 844 N N . ARG A 1 107 ? -7.622 8.427 9.174 1.00 88.00 107 ARG A N 1
ATOM 845 C CA . ARG A 1 107 ? -7.515 7.613 10.396 1.00 88.00 107 ARG A CA 1
ATOM 846 C C . ARG A 1 107 ? -7.698 6.126 10.113 1.00 88.00 107 ARG A C 1
ATOM 848 O O . ARG A 1 107 ? -6.894 5.318 10.568 1.00 88.00 107 ARG A O 1
ATOM 855 N N . GLU A 1 108 ? -8.723 5.759 9.349 1.00 88.94 108 GLU A N 1
ATOM 856 C CA . GLU A 1 108 ? -8.966 4.367 8.961 1.00 88.94 108 GLU A CA 1
ATOM 857 C C . GLU A 1 108 ? -7.805 3.798 8.149 1.00 88.94 108 GLU A C 1
ATOM 859 O O . GLU A 1 108 ? -7.365 2.682 8.422 1.00 88.94 108 GLU A O 1
ATOM 864 N N . LEU A 1 109 ? -7.273 4.579 7.203 1.00 92.12 109 LEU A N 1
ATOM 865 C CA . LEU A 1 109 ? -6.092 4.208 6.428 1.00 92.12 109 LEU A CA 1
ATOM 866 C C . LEU A 1 109 ? -4.885 3.940 7.341 1.00 92.12 109 LEU A C 1
ATOM 868 O O . LEU A 1 109 ? -4.234 2.904 7.205 1.00 92.12 109 LEU A O 1
ATOM 872 N N . GLY A 1 110 ? -4.609 4.828 8.301 1.00 90.50 110 GLY A N 1
ATOM 873 C CA . GLY A 1 110 ? -3.518 4.662 9.266 1.00 90.50 110 GLY A CA 1
ATOM 874 C C . GLY A 1 110 ? -3.692 3.436 10.168 1.00 90.50 110 GLY A C 1
ATOM 875 O O . GLY A 1 110 ? -2.778 2.616 10.286 1.00 90.50 110 GLY A O 1
ATOM 876 N N . ASN A 1 111 ? -4.882 3.258 10.745 1.00 89.31 111 ASN A N 1
ATOM 877 C CA . ASN A 1 111 ? -5.204 2.117 11.605 1.00 89.31 111 ASN A CA 1
ATOM 878 C C . ASN A 1 111 ? -5.120 0.787 10.843 1.00 89.31 111 ASN A C 1
ATOM 880 O O . ASN A 1 111 ? -4.552 -0.191 11.337 1.00 89.31 111 ASN A O 1
ATOM 884 N N . GLY A 1 112 ? -5.649 0.753 9.619 1.00 89.12 112 GLY A N 1
ATOM 885 C CA . GLY A 1 112 ? -5.565 -0.402 8.733 1.00 89.12 112 GLY A CA 1
ATOM 886 C C . GLY A 1 112 ? -4.121 -0.742 8.365 1.00 89.12 112 GLY A C 1
ATOM 887 O O . GLY A 1 112 ? -3.727 -1.909 8.428 1.00 89.12 112 GLY A O 1
ATOM 888 N N . LEU A 1 113 ? -3.297 0.270 8.078 1.00 89.62 113 LEU A N 1
ATOM 889 C CA . LEU A 1 113 ? -1.875 0.086 7.794 1.00 89.62 113 LEU A CA 1
ATOM 890 C C . LEU A 1 113 ? -1.107 -0.453 9.007 1.00 89.62 113 LEU A C 1
ATOM 892 O O . LEU A 1 113 ? -0.305 -1.374 8.853 1.00 89.62 113 LEU A O 1
ATOM 896 N N . MET A 1 114 ? -1.370 0.051 10.217 1.00 89.19 114 MET A N 1
ATOM 897 C CA . MET A 1 114 ? -0.785 -0.492 11.452 1.00 89.19 114 MET A CA 1
ATOM 898 C C . MET A 1 114 ? -1.164 -1.963 11.661 1.00 89.19 114 MET A C 1
ATOM 900 O O . MET A 1 114 ? -0.294 -2.793 11.941 1.00 89.19 114 MET A O 1
ATOM 904 N N . LYS A 1 115 ? -2.444 -2.309 11.469 1.00 87.56 115 LYS A N 1
ATOM 905 C CA . LYS A 1 115 ? -2.933 -3.691 11.583 1.00 87.56 115 LYS A CA 1
ATOM 906 C C . LYS A 1 115 ? -2.286 -4.615 10.546 1.00 87.56 115 LYS A C 1
ATOM 908 O O . LYS A 1 115 ? -1.907 -5.731 10.884 1.00 87.56 115 LYS A O 1
ATOM 913 N N . ALA A 1 116 ? -2.112 -4.159 9.308 1.00 87.44 116 ALA A N 1
ATOM 914 C CA . ALA A 1 116 ? -1.426 -4.925 8.268 1.00 87.44 116 ALA A CA 1
ATOM 915 C C . ALA A 1 116 ? 0.080 -5.080 8.557 1.00 87.44 116 ALA A C 1
ATOM 917 O O . ALA A 1 116 ? 0.653 -6.150 8.351 1.00 87.44 116 ALA A O 1
ATOM 918 N N . SER A 1 117 ? 0.719 -4.035 9.088 1.00 87.19 117 SER A N 1
ATOM 919 C CA . SER A 1 117 ? 2.161 -4.020 9.364 1.00 87.19 117 SER A CA 1
ATOM 920 C C . SER A 1 117 ? 2.567 -5.045 10.421 1.00 87.19 117 SER A C 1
ATOM 922 O O . SER A 1 117 ? 3.637 -5.640 10.307 1.00 87.19 117 SER A O 1
ATOM 924 N N . SER A 1 118 ? 1.708 -5.326 11.407 1.00 84.56 118 SER A N 1
ATOM 925 C CA . SER A 1 118 ? 1.973 -6.375 12.404 1.00 84.56 118 SER A CA 1
ATOM 926 C C . SER A 1 118 ? 2.080 -7.770 11.771 1.00 84.56 118 SER A C 1
ATOM 928 O O . SER A 1 118 ? 2.917 -8.570 12.187 1.00 84.56 118 SER A O 1
ATOM 930 N N . SER A 1 119 ? 1.314 -8.029 10.705 1.00 83.56 119 SER A N 1
ATOM 931 C CA . SER A 1 119 ? 1.367 -9.288 9.947 1.00 83.56 119 SER A CA 1
ATOM 932 C C . SER A 1 119 ? 2.658 -9.413 9.131 1.00 83.56 119 SER A C 1
ATOM 934 O O . SER A 1 119 ? 3.173 -10.511 8.931 1.00 83.56 119 SER A O 1
ATOM 936 N N . ILE A 1 120 ? 3.209 -8.282 8.685 1.00 86.69 120 ILE A N 1
ATOM 937 C CA . ILE A 1 120 ? 4.450 -8.220 7.901 1.00 86.69 120 ILE A CA 1
ATOM 938 C C . ILE A 1 120 ? 5.688 -8.193 8.815 1.00 86.69 120 ILE A C 1
ATOM 940 O O . ILE A 1 120 ? 6.769 -8.596 8.392 1.00 86.69 120 ILE A O 1
ATOM 944 N N . GLY A 1 121 ? 5.549 -7.783 10.079 1.00 85.81 121 GLY A N 1
ATOM 945 C CA . GLY A 1 121 ? 6.661 -7.579 11.014 1.00 85.81 121 GLY A CA 1
ATOM 946 C C . GLY A 1 121 ? 7.598 -8.782 11.164 1.00 85.81 121 GLY A C 1
ATOM 947 O O . GLY A 1 121 ? 8.814 -8.611 11.180 1.00 85.81 121 GLY A O 1
ATOM 948 N N . GLN A 1 122 ? 7.065 -10.008 11.189 1.00 84.50 122 GLN A N 1
ATOM 949 C CA . GLN A 1 122 ? 7.894 -11.221 11.244 1.00 84.50 122 GLN A CA 1
ATOM 950 C C . GLN A 1 122 ? 8.721 -11.418 9.967 1.00 84.50 122 GLN A C 1
ATOM 952 O O . GLN A 1 122 ? 9.907 -11.732 10.045 1.00 84.50 122 GLN A O 1
ATOM 957 N N . PHE A 1 123 ? 8.127 -11.183 8.795 1.00 84.81 123 PHE A N 1
ATOM 958 C CA . PHE A 1 123 ? 8.839 -11.236 7.516 1.00 84.81 123 PHE A CA 1
ATOM 959 C C . PHE A 1 123 ? 9.901 -10.136 7.421 1.00 84.81 123 PHE A C 1
ATOM 961 O O . PHE A 1 123 ? 11.020 -10.391 6.977 1.00 84.81 123 PHE A O 1
ATOM 968 N N . ALA A 1 124 ? 9.581 -8.930 7.899 1.00 85.19 124 ALA A N 1
ATOM 969 C CA . ALA A 1 124 ? 10.514 -7.812 7.949 1.00 85.19 124 ALA A CA 1
ATOM 970 C C . ALA A 1 124 ? 11.719 -8.114 8.852 1.00 85.19 124 ALA A C 1
ATOM 972 O O . ALA A 1 124 ? 12.846 -7.810 8.474 1.00 85.19 124 ALA A O 1
ATOM 973 N N . LEU A 1 125 ? 11.509 -8.769 10.000 1.00 84.50 125 LEU A N 1
ATOM 974 C CA . LEU A 1 125 ? 12.595 -9.199 10.886 1.00 84.50 125 LEU A CA 1
ATOM 975 C C . LEU A 1 125 ? 13.473 -10.289 10.271 1.00 84.50 125 LEU A C 1
ATOM 977 O O . LEU A 1 125 ? 14.669 -10.314 10.536 1.00 84.50 125 LEU A O 1
ATOM 981 N N . GLN A 1 126 ? 12.916 -11.179 9.448 1.00 85.31 126 GLN A N 1
ATOM 982 C CA . GLN A 1 126 ? 13.686 -12.233 8.781 1.00 85.31 126 GLN A CA 1
ATOM 983 C C . GLN A 1 126 ? 14.518 -11.704 7.602 1.00 85.31 126 GLN A C 1
ATOM 985 O O . GLN A 1 126 ? 15.584 -12.249 7.306 1.00 85.31 126 GLN A O 1
ATOM 990 N N . TYR A 1 127 ? 14.067 -10.633 6.940 1.00 85.06 127 TYR A N 1
ATOM 991 C CA . TYR A 1 127 ? 14.700 -10.099 5.730 1.00 85.06 127 TYR A CA 1
ATOM 992 C C . TYR A 1 127 ? 16.197 -9.748 5.906 1.00 85.06 127 TYR A C 1
ATOM 994 O O . TYR A 1 127 ? 17.002 -10.187 5.077 1.00 85.06 127 TYR A O 1
ATOM 1002 N N . PRO A 1 128 ? 16.630 -9.066 6.991 1.00 86.50 128 PRO A N 1
ATOM 1003 C CA . PRO A 1 128 ? 18.047 -8.828 7.263 1.00 86.50 128 PRO A CA 1
ATOM 1004 C C . PRO A 1 128 ? 18.880 -10.107 7.382 1.00 86.50 128 PRO A C 1
ATOM 1006 O O . PRO A 1 128 ? 20.010 -10.137 6.902 1.00 86.50 128 PRO A O 1
ATOM 1009 N N . PHE A 1 129 ? 18.341 -11.177 7.978 1.00 84.50 129 PHE A N 1
ATOM 1010 C CA . PHE A 1 129 ? 19.081 -12.429 8.166 1.00 84.50 129 PHE A CA 1
ATOM 1011 C C . PHE A 1 129 ? 19.288 -13.177 6.846 1.00 84.50 129 PHE A C 1
ATOM 1013 O O . PHE A 1 129 ? 20.377 -13.707 6.606 1.00 84.50 129 PHE A O 1
ATOM 1020 N N . TYR A 1 130 ? 18.292 -13.166 5.955 1.00 78.75 130 TYR A N 1
ATOM 1021 C CA . TYR A 1 130 ? 18.441 -13.722 4.607 1.00 78.75 130 TYR A CA 1
ATOM 1022 C C . TYR A 1 130 ? 19.474 -12.953 3.781 1.00 78.75 130 TYR A C 1
ATOM 1024 O O . TYR A 1 130 ? 20.320 -13.560 3.121 1.00 78.75 130 TYR A O 1
ATOM 1032 N N . ALA A 1 131 ? 19.441 -11.621 3.846 1.00 81.06 131 ALA A N 1
ATOM 1033 C CA . ALA A 1 131 ? 20.413 -10.786 3.157 1.00 81.06 131 ALA A CA 1
ATOM 1034 C C . ALA A 1 131 ? 21.827 -11.016 3.711 1.00 81.06 131 ALA A C 1
ATOM 1036 O O . ALA A 1 131 ? 22.754 -11.282 2.946 1.00 81.06 131 ALA A O 1
ATOM 1037 N N . PHE A 1 132 ? 21.992 -10.991 5.036 1.00 80.94 132 PHE A N 1
ATOM 1038 C CA . PHE A 1 132 ? 23.285 -11.146 5.699 1.00 80.94 132 PHE A CA 1
ATOM 1039 C C . PHE A 1 132 ? 23.960 -12.483 5.379 1.00 80.94 132 PHE A C 1
ATOM 1041 O O . PHE A 1 132 ? 25.145 -12.508 5.043 1.00 80.94 132 PHE A O 1
ATOM 1048 N N . GLY A 1 133 ? 23.210 -13.590 5.407 1.00 80.06 133 GLY A N 1
ATOM 1049 C CA . GLY A 1 133 ? 23.739 -14.903 5.032 1.00 80.06 133 GLY A CA 1
ATOM 1050 C C . GLY A 1 133 ? 24.278 -14.931 3.599 1.00 80.06 133 GLY A C 1
ATOM 1051 O O . GLY A 1 133 ? 25.343 -15.497 3.344 1.00 80.06 133 GLY A O 1
ATOM 1052 N N . ASN A 1 134 ? 23.592 -14.263 2.668 1.00 79.81 134 ASN A N 1
ATOM 1053 C CA . ASN A 1 134 ? 24.045 -14.151 1.284 1.00 79.81 134 ASN A CA 1
ATOM 1054 C C . ASN A 1 134 ? 25.306 -13.272 1.158 1.00 79.81 134 ASN A C 1
ATOM 1056 O O . ASN A 1 134 ? 26.257 -13.652 0.474 1.00 79.81 134 ASN A O 1
ATOM 1060 N N . TYR A 1 135 ? 25.365 -12.146 1.879 1.00 81.31 135 TYR A N 1
ATOM 1061 C CA . TYR A 1 135 ? 26.544 -11.269 1.913 1.00 81.31 135 TYR A CA 1
ATOM 1062 C C . TYR A 1 135 ? 27.784 -11.963 2.488 1.00 81.31 135 TYR A C 1
ATOM 1064 O O . TYR A 1 135 ? 28.868 -11.845 1.917 1.00 81.31 135 TYR A O 1
ATOM 1072 N N . LEU A 1 136 ? 27.642 -12.729 3.572 1.00 81.12 136 LEU A N 1
ATOM 1073 C CA . LEU A 1 136 ? 28.755 -13.470 4.169 1.00 81.12 136 LEU A CA 1
ATOM 1074 C C . LEU A 1 136 ? 29.292 -14.548 3.216 1.00 81.12 136 LEU A C 1
ATOM 1076 O O . LEU A 1 136 ? 30.501 -14.710 3.058 1.00 81.12 136 LEU A O 1
ATOM 1080 N N . ASN A 1 137 ? 28.394 -15.258 2.532 1.00 80.88 137 ASN A N 1
ATOM 1081 C CA . ASN A 1 137 ? 28.761 -16.286 1.561 1.00 80.88 137 ASN A CA 1
ATOM 1082 C C . ASN A 1 137 ? 29.464 -15.682 0.329 1.00 80.88 137 ASN A C 1
ATOM 1084 O O . ASN A 1 137 ? 30.429 -16.249 -0.188 1.00 80.88 137 ASN A O 1
ATOM 1088 N N . LEU A 1 138 ? 29.037 -14.492 -0.103 1.00 83.75 138 LEU A N 1
ATOM 1089 C CA . LEU A 1 138 ? 29.692 -13.731 -1.165 1.00 83.75 138 LEU A CA 1
ATOM 1090 C C . LEU A 1 138 ? 31.111 -13.292 -0.761 1.00 83.75 138 LEU A C 1
ATOM 1092 O O . LEU A 1 138 ? 32.048 -13.515 -1.524 1.00 83.75 138 LEU A O 1
ATOM 1096 N N . GLN A 1 139 ? 31.287 -12.750 0.448 1.00 82.12 139 GLN A N 1
ATOM 1097 C CA . GLN A 1 139 ? 32.594 -12.363 1.003 1.00 82.12 139 GLN A CA 1
ATOM 1098 C C . GLN A 1 139 ? 33.555 -13.560 1.097 1.00 82.12 139 GLN A C 1
ATOM 1100 O O . GLN A 1 139 ? 34.702 -13.479 0.664 1.00 82.12 139 GLN A O 1
ATOM 1105 N N . LEU A 1 140 ? 33.078 -14.714 1.575 1.00 83.19 140 LEU A N 1
ATOM 1106 C CA . LEU A 1 140 ? 33.875 -15.944 1.650 1.00 83.19 140 LEU A CA 1
ATOM 1107 C C . LEU A 1 140 ? 34.254 -16.493 0.266 1.00 83.19 140 LEU A C 1
ATOM 1109 O O . LEU A 1 140 ? 35.366 -16.989 0.086 1.00 83.19 140 LEU A O 1
ATOM 1113 N N . LYS A 1 141 ? 33.362 -16.396 -0.730 1.00 86.38 141 LYS A N 1
ATOM 1114 C CA . LYS A 1 141 ? 33.679 -16.746 -2.126 1.00 86.38 141 LYS A CA 1
ATOM 1115 C C . LYS A 1 141 ? 34.741 -15.831 -2.729 1.00 86.38 141 LYS A C 1
ATOM 1117 O O . LYS A 1 141 ? 35.545 -16.316 -3.518 1.00 86.38 141 LYS A O 1
ATOM 1122 N N . LEU A 1 142 ? 34.732 -14.543 -2.388 1.00 86.88 142 LEU A N 1
ATOM 1123 C CA . LEU A 1 142 ? 35.740 -13.584 -2.844 1.00 86.88 142 LEU A CA 1
ATOM 1124 C C . LEU A 1 142 ? 37.094 -13.844 -2.172 1.00 86.88 142 LEU A C 1
ATOM 1126 O O . LEU A 1 142 ? 38.100 -13.906 -2.868 1.00 86.88 142 LEU A O 1
ATOM 1130 N N . LEU A 1 143 ? 37.111 -14.110 -0.862 1.00 83.50 143 LEU A N 1
ATOM 1131 C CA . LEU A 1 143 ? 38.330 -14.454 -0.119 1.00 83.50 143 LEU A CA 1
ATOM 1132 C C . LEU A 1 143 ? 38.977 -15.766 -0.581 1.00 83.50 143 LEU A C 1
ATOM 1134 O O . LEU A 1 143 ? 40.193 -15.859 -0.589 1.00 83.50 143 LEU A O 1
ATOM 1138 N N . ARG A 1 144 ? 38.194 -16.773 -0.992 1.00 82.69 144 ARG A N 1
ATOM 1139 C CA . ARG A 1 144 ? 38.723 -18.040 -1.543 1.00 82.69 144 ARG A CA 1
ATOM 1140 C C . ARG A 1 144 ? 39.234 -17.943 -2.986 1.00 82.69 144 ARG A C 1
ATOM 1142 O O . ARG A 1 144 ? 39.734 -18.936 -3.506 1.00 82.69 144 ARG A O 1
ATOM 1149 N N . ARG A 1 145 ? 39.016 -16.815 -3.667 1.00 79.44 145 ARG A N 1
ATOM 1150 C CA . ARG A 1 145 ? 39.484 -16.569 -5.044 1.00 79.44 145 ARG A CA 1
ATOM 1151 C C . ARG A 1 145 ? 40.759 -15.719 -5.104 1.00 79.44 145 ARG A C 1
ATOM 1153 O O . ARG A 1 145 ? 41.261 -15.517 -6.207 1.00 79.44 145 ARG A O 1
ATOM 1160 N N . LEU A 1 146 ? 41.228 -15.226 -3.958 1.00 73.25 146 LEU A N 1
ATOM 1161 C CA . LEU A 1 146 ? 42.521 -14.569 -3.759 1.00 73.25 146 LEU A CA 1
ATOM 1162 C C . LEU A 1 146 ? 43.524 -15.594 -3.220 1.00 73.25 146 LEU A C 1
ATOM 1164 O O . LEU A 1 146 ? 44.709 -15.475 -3.590 1.00 73.25 146 LEU A O 1
#

InterPro domains:
  IPR006160 Short chain fatty acid transporter AtoE [PF02667] (2-131)
  IPR006160 Short chain fatty acid transporter AtoE [PTHR41983] (1-131)

Foldseek 3Di:
DCVVVVVCCVVVVVVVVVVPPDPDPVPDPPDDVVVVPPPPPCPPPPPPVPDDPVRVQQQALVVLQVLLVVLVVVLVVCCVPVNPDDDPVSVVSVVSSVLSNPDRGNVRSVVVVVVVVVVCVVVVVCVVVVVVVVVVVVVVVVVVVD

pLDDT: mean 83.21, std 12.54, range [49.06, 97.69]

Radius of gyration: 23.15 Å; chains: 1; bounding box: 62×56×42 Å

Organism: NCBI:txid930129

Sequence (146 aa):
MNILLVVVIFITLPFIMKLIHPKKPEQRIQVDPELLKETTVQVDETPSNQLSPNDKLDRSRGIVLLGGLFGLFYLGNHFITNGFTLDLNTVNFMFLTAALLLYGNVRELGNGLMKASSSIGQFALQYPFYAFGNYLNLQLKLLRRL

Secondary structure (DSSP, 8-state):
--HHHHHHHHHHHHHHHHHHS-SSGGG-----TTTTS----------GGG--HHHHHHT-HHHHHHHHHHHHHHHHHHHHHH-S---HHHHHHHHHHHHHHHSSSHHHHHHHHHHHHHHHHHHHHHHHHHHHHHHHHHHHHHHTT-